Protein AF-A0A965PQX7-F1 (afdb_monomer)

Structure (mmCIF, N/CA/C/O backbone):
data_AF-A0A965PQX7-F1
#
_entry.id   AF-A0A965PQX7-F1
#
loop_
_atom_site.group_PDB
_atom_site.id
_atom_site.type_symbol
_atom_site.label_atom_id
_atom_site.label_alt_id
_atom_site.label_comp_id
_atom_site.label_asym_id
_atom_site.label_entity_id
_atom_site.label_seq_id
_atom_site.pdbx_PDB_ins_code
_atom_site.Cartn_x
_atom_site.Cartn_y
_atom_site.Cartn_z
_atom_site.occupancy
_atom_site.B_iso_or_equiv
_atom_site.auth_seq_id
_atom_site.auth_comp_id
_atom_site.auth_asym_id
_atom_site.auth_atom_id
_atom_site.pdbx_PDB_model_num
ATOM 1 N N . SER A 1 1 ? -6.092 8.955 26.867 1.00 45.69 1 SER A N 1
ATOM 2 C CA . SER A 1 1 ? -5.401 9.338 25.619 1.00 45.69 1 SER A CA 1
ATOM 3 C C . SER A 1 1 ? -5.451 8.138 24.697 1.00 45.69 1 SER A C 1
ATOM 5 O O . SER A 1 1 ? -5.112 7.058 25.148 1.00 45.69 1 SER A O 1
ATOM 7 N N . GLY A 1 2 ? -6.012 8.263 23.494 1.00 59.41 2 GLY A N 1
ATOM 8 C CA . GLY A 1 2 ? -6.229 7.097 22.629 1.00 59.41 2 GLY A CA 1
ATOM 9 C C . GLY A 1 2 ? -4.970 6.746 21.847 1.00 59.41 2 GLY A C 1
ATOM 10 O O . GLY A 1 2 ? -4.469 7.604 21.120 1.00 59.41 2 GLY A O 1
ATOM 11 N N . ASP A 1 3 ? -4.489 5.515 21.992 1.00 79.69 3 ASP A N 1
ATOM 12 C CA . ASP A 1 3 ? -3.404 4.985 21.171 1.00 79.69 3 ASP A CA 1
ATOM 13 C C . ASP A 1 3 ? -3.851 4.944 19.702 1.00 79.69 3 ASP A C 1
ATOM 15 O O . ASP A 1 3 ? -4.950 4.484 19.373 1.00 79.69 3 ASP A O 1
ATOM 19 N N . ASN A 1 4 ? -3.007 5.469 18.814 1.00 84.31 4 ASN A N 1
ATOM 20 C CA . ASN A 1 4 ? -3.232 5.442 17.373 1.00 84.31 4 ASN A CA 1
ATOM 21 C C . ASN A 1 4 ? -2.217 4.519 16.703 1.00 84.31 4 ASN A C 1
ATOM 23 O O . ASN A 1 4 ? -1.074 4.402 17.143 1.00 84.31 4 ASN A O 1
ATOM 27 N N . ILE A 1 5 ? -2.617 3.928 15.582 1.00 83.62 5 ILE A N 1
ATOM 28 C CA . ILE A 1 5 ? -1.736 3.150 14.717 1.00 83.62 5 ILE A CA 1
ATOM 29 C C . ILE A 1 5 ? -1.377 4.010 13.506 1.00 83.62 5 ILE A C 1
ATOM 31 O O . ILE A 1 5 ? -2.251 4.546 12.821 1.00 83.62 5 ILE A O 1
ATOM 35 N N . ASN A 1 6 ? -0.081 4.137 13.232 1.00 86.75 6 ASN A N 1
ATOM 36 C CA . ASN A 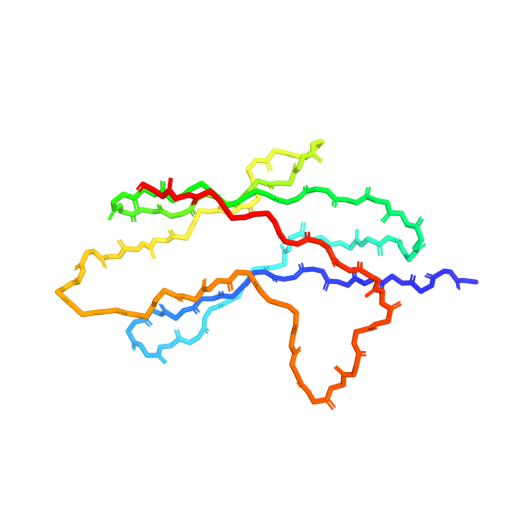1 6 ? 0.410 4.793 12.026 1.00 86.75 6 ASN A CA 1
ATOM 37 C C . ASN A 1 6 ? 0.473 3.786 10.882 1.00 86.75 6 ASN A C 1
ATOM 39 O O . ASN A 1 6 ? 1.134 2.755 10.981 1.00 86.75 6 ASN A O 1
ATOM 43 N N . ILE A 1 7 ? -0.200 4.108 9.783 1.00 86.12 7 ILE A N 1
ATOM 44 C CA . ILE A 1 7 ? -0.264 3.259 8.602 1.00 86.12 7 ILE A CA 1
ATOM 45 C C . ILE A 1 7 ? 0.737 3.772 7.577 1.00 86.12 7 ILE A C 1
ATOM 47 O O . ILE A 1 7 ? 0.697 4.935 7.163 1.00 86.12 7 ILE A O 1
ATOM 51 N N . HIS A 1 8 ? 1.630 2.882 7.158 1.00 86.94 8 HIS A N 1
ATOM 52 C CA . HIS A 1 8 ? 2.636 3.147 6.142 1.00 86.94 8 HIS A CA 1
ATOM 53 C C . HIS A 1 8 ? 2.495 2.146 4.999 1.00 86.94 8 HIS A C 1
ATOM 55 O O . HIS A 1 8 ? 2.297 0.957 5.228 1.00 86.94 8 HIS A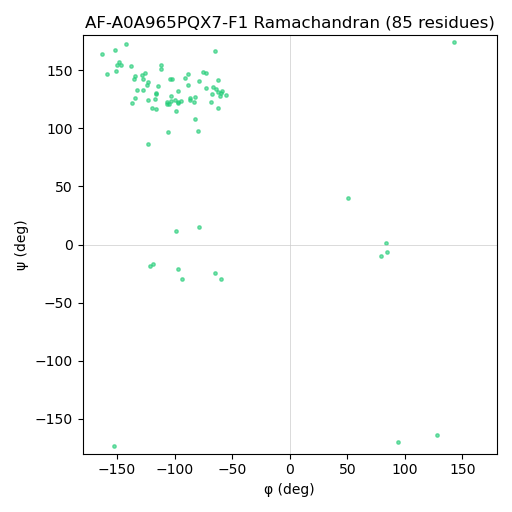 O 1
ATOM 61 N N . ALA A 1 9 ? 2.659 2.630 3.772 1.00 87.25 9 ALA A N 1
ATOM 62 C CA . ALA A 1 9 ? 3.005 1.789 2.636 1.00 87.25 9 ALA A CA 1
ATOM 63 C C . ALA A 1 9 ? 4.524 1.739 2.505 1.00 87.25 9 ALA A C 1
ATOM 65 O O . ALA A 1 9 ? 5.187 2.755 2.716 1.00 87.25 9 ALA A O 1
ATOM 66 N N . TYR A 1 10 ? 5.076 0.597 2.116 1.00 86.81 10 TYR A N 1
ATOM 67 C CA . TYR A 1 10 ? 6.476 0.500 1.721 1.00 86.81 10 TYR A CA 1
ATOM 68 C C . TYR A 1 10 ? 6.610 -0.376 0.482 1.00 86.81 10 TYR A C 1
ATOM 70 O O . TYR A 1 10 ? 5.766 -1.226 0.207 1.00 86.81 10 TYR A O 1
ATOM 78 N N . TRP A 1 11 ? 7.662 -0.123 -0.283 1.00 86.25 11 TRP A N 1
ATOM 79 C CA . TRP A 1 11 ? 7.989 -0.857 -1.497 1.00 86.25 11 TRP A CA 1
ATOM 80 C C . TRP A 1 11 ? 9.497 -0.826 -1.719 1.00 86.25 11 TRP A C 1
ATOM 82 O O . TRP A 1 11 ? 10.220 -0.060 -1.076 1.00 86.25 11 TRP A O 1
ATOM 92 N N . TYR A 1 12 ? 9.967 -1.667 -2.632 1.00 84.12 12 TYR A N 1
ATOM 93 C CA . TYR A 1 12 ? 11.364 -1.716 -3.032 1.00 84.12 12 TYR A CA 1
ATOM 94 C C . TYR A 1 12 ? 11.494 -1.279 -4.486 1.00 84.12 12 TYR A C 1
ATOM 96 O O . TYR A 1 12 ? 10.698 -1.682 -5.330 1.00 84.12 12 TYR A O 1
ATOM 104 N N . MET A 1 13 ? 12.498 -0.458 -4.768 1.00 84.94 13 MET A N 1
ATOM 105 C CA . MET A 1 13 ? 12.860 -0.024 -6.113 1.00 84.94 13 MET A CA 1
ATOM 106 C C . MET A 1 13 ? 14.376 -0.084 -6.220 1.00 84.94 13 MET A C 1
ATOM 108 O O . MET A 1 13 ? 15.066 0.493 -5.383 1.00 84.94 13 MET A O 1
ATOM 112 N N . ASP A 1 14 ? 14.877 -0.858 -7.182 1.00 85.19 14 ASP A N 1
ATOM 113 C CA . ASP A 1 14 ? 16.313 -1.065 -7.414 1.00 85.19 14 ASP A CA 1
ATOM 114 C C . ASP A 1 14 ? 17.093 -1.452 -6.142 1.00 85.19 14 ASP A C 1
ATOM 116 O O . ASP A 1 14 ? 18.195 -0.981 -5.874 1.00 85.19 14 ASP A O 1
ATOM 120 N N . GLY A 1 15 ? 16.484 -2.303 -5.307 1.00 83.31 15 GLY A N 1
ATOM 121 C CA . GLY A 1 15 ? 17.055 -2.765 -4.036 1.00 83.31 15 GLY A CA 1
ATOM 122 C C . GLY A 1 15 ? 16.928 -1.780 -2.867 1.00 83.31 15 GLY A C 1
ATOM 123 O O . GLY A 1 15 ? 17.142 -2.173 -1.720 1.00 83.31 15 GLY A O 1
ATOM 124 N N . ALA A 1 16 ? 16.515 -0.534 -3.106 1.00 89.31 16 ALA A N 1
ATOM 125 C CA . ALA A 1 16 ? 16.274 0.454 -2.062 1.00 89.31 16 ALA A CA 1
ATOM 126 C C . ALA A 1 16 ? 14.834 0.377 -1.531 1.00 89.31 16 ALA A C 1
ATOM 128 O O . ALA A 1 16 ? 13.874 0.258 -2.294 1.00 89.31 16 ALA A O 1
ATOM 129 N N . ARG A 1 17 ? 14.675 0.461 -0.203 1.00 89.44 17 ARG A N 1
ATOM 130 C CA . ARG A 1 17 ? 13.363 0.492 0.460 1.00 89.44 17 ARG A CA 1
ATOM 131 C C . ARG A 1 17 ? 12.837 1.921 0.534 1.00 89.44 17 ARG A C 1
ATOM 133 O O . ARG A 1 17 ? 13.467 2.782 1.143 1.00 89.44 17 ARG A O 1
ATOM 140 N N . TYR A 1 18 ? 11.629 2.127 0.034 1.00 90.00 18 TYR A N 1
ATOM 141 C CA . TYR A 1 18 ? 10.877 3.371 0.144 1.00 90.00 18 TYR A CA 1
ATOM 142 C C . TYR A 1 18 ? 9.663 3.170 1.039 1.00 90.00 18 TYR A C 1
ATOM 144 O O . TYR A 1 18 ? 9.157 2.058 1.181 1.00 90.00 18 TYR A O 1
ATOM 152 N N . SER A 1 19 ? 9.189 4.249 1.658 1.00 90.75 19 SER A N 1
ATOM 153 C CA . SER A 1 19 ? 7.950 4.211 2.426 1.00 90.75 19 SER A CA 1
ATOM 154 C C . SER A 1 19 ? 7.192 5.528 2.351 1.00 90.75 19 SER A C 1
ATOM 156 O O . SER A 1 19 ? 7.773 6.593 2.141 1.00 90.75 19 SER A O 1
ATOM 158 N N . LYS A 1 20 ? 5.876 5.450 2.539 1.00 90.31 20 LYS A N 1
ATOM 159 C CA . LYS A 1 20 ? 4.967 6.589 2.573 1.00 90.31 20 LYS A CA 1
ATOM 160 C C . LYS A 1 20 ? 4.022 6.446 3.753 1.00 90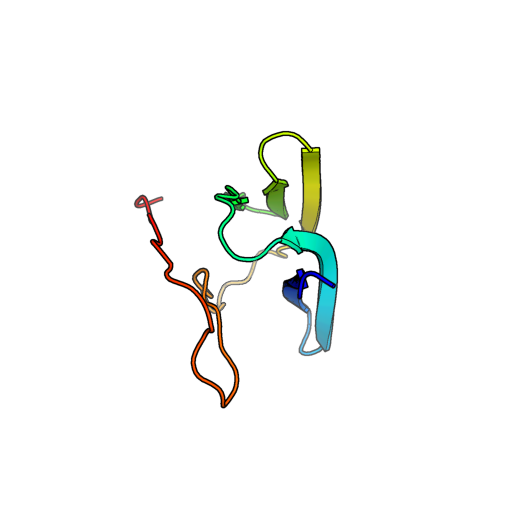.31 20 LYS A C 1
ATOM 162 O O . LYS A 1 20 ? 3.324 5.443 3.880 1.00 90.31 20 LYS A O 1
ATOM 167 N N . PHE A 1 21 ? 3.974 7.473 4.593 1.00 90.31 21 PHE A N 1
ATOM 168 C CA . PHE A 1 21 ? 2.937 7.597 5.610 1.00 90.31 21 PHE A CA 1
ATOM 169 C C . PHE A 1 21 ? 1.583 7.857 4.939 1.00 90.31 21 PHE A C 1
ATOM 171 O O . PHE A 1 21 ? 1.446 8.822 4.186 1.00 90.31 21 PHE A O 1
ATOM 178 N N . LEU A 1 22 ? 0.602 6.988 5.197 1.00 88.94 22 LEU A N 1
ATOM 179 C CA . LEU A 1 22 ? -0.762 7.089 4.663 1.00 88.94 22 LEU A CA 1
ATOM 180 C C . LEU A 1 22 ? -1.726 7.754 5.655 1.00 88.94 22 LEU A C 1
ATOM 182 O O . LEU A 1 22 ? -2.790 8.245 5.271 1.00 88.94 22 LEU A O 1
ATOM 186 N N . GLY A 1 23 ? -1.372 7.758 6.940 1.00 87.50 23 GLY A N 1
ATOM 187 C CA . GLY A 1 23 ? -2.135 8.418 7.989 1.00 87.50 23 GLY A CA 1
ATOM 188 C C . GLY A 1 23 ? -2.146 7.647 9.302 1.00 87.50 23 GLY A C 1
ATOM 189 O O . GLY A 1 23 ? -1.670 6.519 9.394 1.00 87.50 23 GLY A O 1
ATOM 190 N N . SER A 1 24 ? -2.735 8.277 10.313 1.00 88.56 24 SER A N 1
ATOM 191 C CA . SER A 1 24 ? -2.962 7.679 11.627 1.00 88.56 24 SER A CA 1
ATOM 192 C C . SER A 1 24 ? -4.427 7.258 11.767 1.00 88.56 24 SER A C 1
ATOM 194 O O . SER A 1 24 ? -5.323 7.947 11.252 1.00 88.56 24 SER A O 1
ATOM 196 N N . VAL A 1 25 ? -4.664 6.123 12.422 1.00 87.62 25 VAL A N 1
ATOM 197 C CA . VAL A 1 25 ? -5.996 5.562 12.684 1.00 87.62 25 VAL A CA 1
ATOM 198 C C . VAL A 1 25 ? -6.167 5.239 14.159 1.00 87.62 25 VAL A C 1
ATOM 200 O O . VAL A 1 25 ? -5.218 4.840 14.832 1.00 87.62 25 VAL A O 1
ATOM 203 N N . LYS A 1 26 ? -7.392 5.403 14.659 1.00 87.06 26 LYS A N 1
ATOM 204 C CA . LYS A 1 26 ? -7.735 5.046 16.035 1.00 87.06 26 LYS A CA 1
ATOM 205 C C . LYS A 1 26 ? -7.942 3.540 16.145 1.00 87.06 26 LYS A C 1
ATOM 207 O O . LYS A 1 26 ? -8.572 2.937 15.276 1.00 87.06 26 LYS A O 1
ATOM 212 N N . ILE A 1 27 ? -7.471 2.952 17.240 1.00 83.06 27 ILE A N 1
ATOM 213 C CA . ILE A 1 27 ? -7.779 1.558 17.574 1.00 83.06 27 ILE A CA 1
ATOM 214 C C . ILE A 1 27 ? -9.295 1.406 17.790 1.00 83.06 27 ILE A C 1
ATOM 216 O O . ILE A 1 27 ? -9.948 2.299 18.332 1.00 83.06 27 ILE A O 1
ATOM 220 N N . GLY A 1 28 ? -9.861 0.287 17.328 1.00 83.06 28 GLY A N 1
ATOM 221 C CA . GLY A 1 28 ? -11.298 -0.005 17.413 1.00 83.06 28 GLY A CA 1
ATOM 222 C C . GLY A 1 28 ? -12.149 0.610 16.296 1.00 83.06 28 GLY A C 1
ATOM 223 O O . GLY A 1 28 ? -13.362 0.418 16.281 1.00 83.06 28 GLY A O 1
ATOM 224 N N . MET A 1 29 ? -11.542 1.327 15.342 1.00 85.88 29 MET A N 1
ATOM 225 C CA . MET A 1 29 ? -12.240 1.858 14.169 1.00 85.88 29 MET A CA 1
ATOM 226 C C . MET A 1 29 ? -11.946 1.042 12.911 1.00 85.88 29 MET A C 1
ATOM 228 O O . MET A 1 29 ? -10.819 0.612 12.672 1.00 85.88 29 MET A O 1
ATOM 232 N N . ARG A 1 30 ? -12.966 0.872 12.063 1.00 87.50 30 ARG A N 1
ATOM 233 C CA . ARG A 1 30 ? -12.812 0.236 10.752 1.00 87.50 30 ARG A CA 1
ATOM 234 C C . ARG A 1 30 ? -12.306 1.251 9.732 1.00 87.50 30 ARG A C 1
ATOM 236 O O . ARG A 1 30 ? -12.932 2.284 9.513 1.00 87.50 30 ARG A O 1
ATOM 243 N N . HIS A 1 31 ? -11.217 0.904 9.057 1.00 88.94 31 HIS A N 1
ATOM 244 C CA . HIS A 1 31 ? -10.660 1.660 7.940 1.00 88.94 31 HIS A CA 1
ATOM 245 C C . HIS A 1 31 ? -10.472 0.734 6.737 1.00 88.94 31 HIS A C 1
ATOM 247 O O . HIS A 1 31 ? -10.127 -0.431 6.908 1.00 88.94 31 HIS A O 1
ATOM 253 N N . THR A 1 32 ? -10.724 1.244 5.529 1.00 91.06 32 THR A N 1
ATOM 254 C CA . THR A 1 32 ? -10.602 0.468 4.284 1.00 91.06 32 THR A CA 1
ATOM 255 C C . THR A 1 32 ? -9.510 1.060 3.405 1.00 91.06 32 THR A C 1
ATOM 257 O O . THR A 1 32 ? -9.501 2.265 3.135 1.00 91.06 32 THR A O 1
ATOM 260 N N . TYR A 1 33 ? -8.609 0.192 2.957 1.00 90.12 33 TYR A N 1
ATOM 261 C CA . TYR A 1 33 ? -7.477 0.506 2.097 1.00 90.12 33 TYR A CA 1
ATOM 262 C C . TYR A 1 33 ? -7.564 -0.368 0.853 1.00 90.12 33 TYR A C 1
ATOM 264 O O . TYR A 1 33 ? -7.858 -1.556 0.960 1.00 90.12 33 TYR A O 1
ATOM 272 N N . VAL A 1 34 ? -7.307 0.219 -0.310 1.00 89.69 34 VAL A N 1
ATOM 273 C CA . VAL A 1 34 ? -7.375 -0.474 -1.598 1.00 89.69 34 VAL A CA 1
ATOM 274 C C . VAL A 1 34 ? -6.064 -0.263 -2.339 1.00 89.69 34 VAL A C 1
ATOM 276 O O . VAL A 1 34 ? -5.572 0.863 -2.427 1.00 89.69 34 VAL A O 1
ATOM 279 N N . ILE A 1 35 ? -5.506 -1.346 -2.874 1.00 88.31 35 ILE A N 1
ATOM 280 C CA . ILE A 1 35 ? -4.391 -1.307 -3.819 1.00 88.31 35 ILE A CA 1
ATOM 281 C C . ILE A 1 35 ? -4.975 -1.611 -5.195 1.00 88.31 35 ILE A C 1
ATOM 283 O O . ILE A 1 35 ? -5.564 -2.6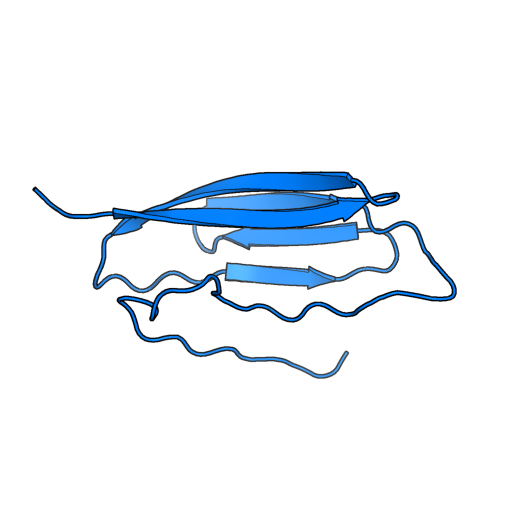67 -5.395 1.00 88.31 35 ILE A O 1
ATOM 287 N N . MET A 1 36 ? -4.820 -0.681 -6.130 1.00 88.81 36 MET A N 1
ATOM 288 C CA . MET A 1 36 ? -5.221 -0.835 -7.527 1.00 88.81 36 MET A CA 1
ATOM 289 C C . MET A 1 36 ? -3.958 -1.033 -8.368 1.00 88.81 36 MET A C 1
ATOM 291 O O . MET A 1 36 ? -3.274 -0.046 -8.675 1.00 88.81 36 MET A O 1
ATOM 295 N N . PRO A 1 37 ? -3.593 -2.284 -8.686 1.00 85.44 37 PRO A N 1
ATOM 296 C CA . PRO A 1 37 ? -2.438 -2.556 -9.518 1.00 85.44 37 PRO A CA 1
ATOM 297 C C . PRO A 1 37 ? -2.705 -2.187 -10.982 1.00 85.44 37 PRO A C 1
ATOM 299 O O . PRO A 1 37 ? -3.816 -2.303 -11.490 1.00 85.44 37 PRO A O 1
ATOM 302 N N . SER A 1 38 ? -1.654 -1.748 -11.665 1.00 86.00 38 SER A N 1
ATOM 303 C CA . SER A 1 38 ? -1.584 -1.554 -13.112 1.00 86.00 38 SER A CA 1
ATOM 304 C C . SER A 1 38 ? -0.195 -1.970 -13.598 1.00 86.00 38 SER A C 1
ATOM 306 O O . SER A 1 38 ? 0.702 -2.209 -12.786 1.00 86.00 38 SER A O 1
ATOM 308 N N . GLU A 1 39 ? 0.005 -2.015 -14.914 1.00 83.50 39 GLU A N 1
ATOM 309 C CA . GLU A 1 39 ? 1.271 -2.451 -15.520 1.00 83.50 39 GLU A CA 1
ATOM 310 C C . GLU A 1 39 ? 2.489 -1.610 -15.113 1.00 83.50 39 GLU A C 1
ATOM 312 O O . GLU A 1 39 ? 3.605 -2.120 -15.099 1.00 83.50 39 GLU A O 1
ATOM 317 N N . LYS A 1 40 ? 2.291 -0.319 -14.816 1.00 87.38 40 LYS A N 1
ATOM 318 C CA . LYS A 1 40 ? 3.389 0.631 -14.548 1.00 87.38 40 LYS A CA 1
ATOM 319 C C . LYS A 1 40 ? 3.348 1.240 -13.158 1.00 87.38 40 LYS A C 1
ATOM 321 O O . LYS A 1 40 ? 4.327 1.840 -12.716 1.00 87.38 40 LYS A O 1
ATOM 326 N N . THR A 1 41 ? 2.209 1.155 -12.482 1.00 90.50 41 THR A N 1
ATOM 327 C CA . THR A 1 41 ? 2.017 1.761 -11.167 1.00 90.50 41 THR A CA 1
ATOM 328 C C . THR A 1 41 ? 1.050 0.955 -10.320 1.00 90.50 41 THR A C 1
ATOM 330 O O . THR A 1 41 ? 0.199 0.225 -10.826 1.00 90.50 41 THR A O 1
ATOM 333 N N . HIS A 1 42 ? 1.141 1.107 -9.007 1.00 88.81 42 HIS A N 1
ATOM 334 C CA . HIS A 1 42 ? 0.111 0.673 -8.074 1.00 88.81 42 HIS A CA 1
ATOM 335 C C . HIS A 1 42 ? -0.428 1.901 -7.351 1.00 88.81 42 HIS A C 1
ATOM 337 O O . HIS A 1 42 ? 0.333 2.666 -6.758 1.00 88.81 42 HIS A O 1
ATOM 343 N N . ASN A 1 43 ? -1.741 2.104 -7.405 1.00 91.75 43 ASN A N 1
ATOM 344 C CA . ASN A 1 43 ? -2.394 3.212 -6.720 1.00 91.75 43 ASN A CA 1
ATOM 345 C C . ASN A 1 43 ? -2.953 2.730 -5.385 1.00 91.75 43 ASN A C 1
ATOM 347 O O . ASN A 1 43 ? -3.769 1.813 -5.339 1.00 91.75 43 ASN A O 1
ATOM 351 N N . LEU A 1 44 ? -2.526 3.366 -4.300 1.00 91.19 44 LEU A N 1
ATOM 352 C CA . LEU A 1 44 ? -3.028 3.117 -2.959 1.00 91.19 44 LEU A CA 1
ATOM 353 C C . LEU A 1 44 ? -4.090 4.158 -2.627 1.00 91.19 44 LEU A C 1
ATOM 355 O O . LEU A 1 44 ? -3.823 5.362 -2.606 1.00 91.19 44 LEU A O 1
ATOM 359 N N . HIS A 1 45 ? -5.290 3.684 -2.322 1.00 92.06 45 HIS A N 1
ATOM 360 C CA . HIS A 1 45 ? -6.451 4.498 -1.991 1.00 92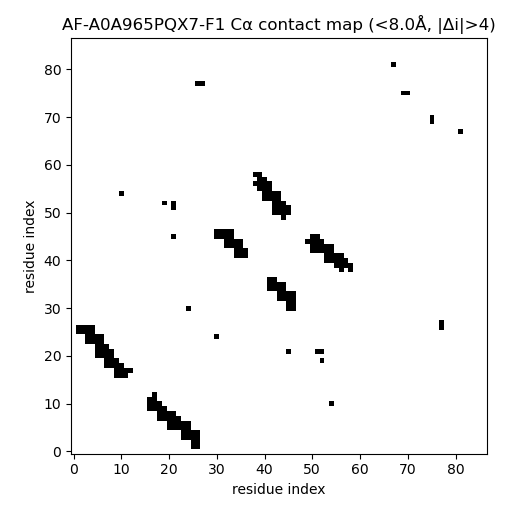.06 45 HIS A CA 1
ATOM 361 C C . HIS A 1 45 ? -6.873 4.225 -0.552 1.00 92.06 45 HIS A C 1
ATOM 363 O O . HIS A 1 45 ? -7.039 3.080 -0.137 1.00 92.06 45 HIS A O 1
ATOM 369 N N . VAL A 1 46 ? -7.063 5.298 0.213 1.00 91.38 46 VAL A N 1
ATOM 370 C CA . VAL A 1 46 ? -7.729 5.251 1.515 1.00 91.38 46 VAL A CA 1
ATOM 371 C C . VAL A 1 46 ? -9.175 5.696 1.323 1.00 91.38 46 VAL A C 1
ATOM 373 O O . VAL A 1 46 ? -9.435 6.850 0.961 1.00 91.38 46 VAL A O 1
ATOM 376 N N . ILE A 1 47 ? -10.128 4.791 1.546 1.00 91.25 47 ILE A N 1
ATOM 377 C CA . ILE A 1 47 ? -11.551 5.097 1.362 1.00 91.25 47 ILE A CA 1
ATOM 378 C C . ILE A 1 47 ? -11.948 6.251 2.292 1.00 91.25 47 ILE A C 1
ATOM 380 O O . ILE A 1 47 ? -11.617 6.259 3.477 1.00 91.25 47 ILE A O 1
ATOM 384 N N . GLY A 1 48 ? -12.611 7.264 1.727 1.00 88.19 48 GLY A N 1
ATOM 385 C CA . GLY A 1 48 ? -12.959 8.512 2.418 1.00 88.19 48 GLY A CA 1
ATOM 386 C C . GLY A 1 48 ? -11.864 9.590 2.435 1.00 88.19 48 GLY A C 1
ATOM 387 O O . GLY A 1 48 ? -12.141 10.703 2.868 1.00 88.19 48 GLY A O 1
ATOM 388 N N . ARG A 1 49 ? -10.641 9.305 1.955 1.00 85.31 49 ARG A N 1
ATOM 389 C CA . ARG A 1 49 ? -9.554 10.301 1.812 1.00 85.31 49 ARG A CA 1
ATOM 390 C C . ARG A 1 49 ? -9.022 10.455 0.382 1.00 85.31 49 ARG A C 1
ATOM 392 O O . ARG A 1 49 ? -8.405 11.471 0.091 1.00 85.31 49 ARG A O 1
ATOM 399 N N . GLY A 1 50 ? -9.267 9.486 -0.503 1.00 85.00 50 GLY A N 1
ATOM 400 C CA . GLY A 1 50 ? -8.785 9.528 -1.891 1.00 85.00 50 GLY A CA 1
ATOM 401 C C . GLY A 1 50 ? -7.449 8.806 -2.099 1.00 85.00 50 GLY A C 1
ATOM 402 O O . GLY A 1 50 ? -6.976 8.072 -1.223 1.00 85.00 50 GLY A O 1
ATOM 403 N N . ILE A 1 51 ? -6.854 8.982 -3.283 1.00 84.19 51 ILE A N 1
ATOM 404 C CA . ILE A 1 51 ? -5.553 8.388 -3.621 1.00 84.19 51 ILE A CA 1
ATOM 405 C C . ILE A 1 51 ? -4.498 8.952 -2.667 1.00 84.19 51 ILE A C 1
ATOM 407 O O . ILE A 1 51 ? -4.233 10.151 -2.649 1.00 84.19 51 ILE A O 1
ATOM 411 N N . ALA A 1 52 ? -3.898 8.073 -1.870 1.00 86.81 52 ALA A N 1
ATOM 412 C CA . ALA A 1 52 ? -2.900 8.434 -0.872 1.00 86.81 52 ALA A CA 1
ATOM 413 C C . ALA A 1 52 ? -1.469 8.316 -1.411 1.00 86.81 52 ALA A C 1
ATOM 415 O O . ALA A 1 52 ? -0.571 9.029 -0.957 1.00 86.81 52 ALA A O 1
ATOM 416 N N . CYS A 1 53 ? -1.234 7.403 -2.357 1.00 89.88 53 CYS A N 1
ATOM 417 C CA . CYS A 1 53 ? 0.078 7.184 -2.954 1.00 89.88 53 CYS A CA 1
ATOM 418 C C . CYS A 1 53 ? -0.042 6.488 -4.314 1.00 89.88 53 CYS A C 1
ATOM 420 O O . CYS A 1 53 ? -0.897 5.625 -4.497 1.00 89.88 53 CYS A O 1
ATOM 422 N N . THR A 1 54 ? 0.863 6.823 -5.230 1.00 91.56 54 THR A N 1
ATOM 423 C CA . THR A 1 54 ? 1.109 6.072 -6.463 1.00 91.56 54 THR A CA 1
ATOM 424 C C . THR A 1 54 ? 2.530 5.532 -6.394 1.00 91.56 54 THR A C 1
ATOM 426 O O . THR A 1 54 ? 3.489 6.301 -6.322 1.00 91.56 54 THR A O 1
ATOM 429 N N . VAL A 1 55 ? 2.660 4.211 -6.383 1.00 90.25 55 VAL A N 1
ATOM 430 C CA . VAL A 1 55 ? 3.940 3.504 -6.351 1.00 90.25 55 VAL A CA 1
ATOM 431 C C . VAL A 1 55 ? 4.329 3.165 -7.787 1.00 90.25 55 VAL A C 1
ATOM 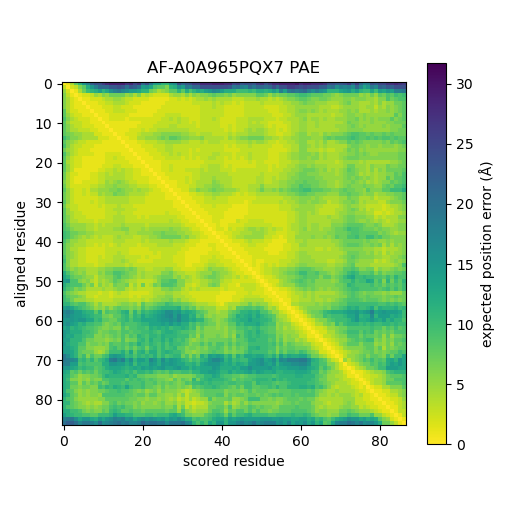433 O O . VAL A 1 55 ? 3.536 2.511 -8.468 1.00 90.25 55 VAL A O 1
ATOM 436 N N . PRO A 1 56 ? 5.503 3.588 -8.283 1.00 88.69 56 PRO A N 1
ATOM 437 C CA . PRO A 1 56 ? 5.955 3.179 -9.601 1.00 88.69 56 PRO A CA 1
ATOM 438 C C . PRO A 1 56 ? 6.379 1.712 -9.563 1.00 88.69 56 PRO A C 1
ATOM 440 O O . PRO A 1 56 ? 7.103 1.287 -8.663 1.00 88.69 56 PRO A O 1
ATOM 443 N N . VAL A 1 57 ? 5.938 0.957 -10.561 1.00 84.50 57 VAL A N 1
ATOM 444 C CA . VAL A 1 57 ? 6.260 -0.457 -10.747 1.00 84.50 57 VAL A CA 1
ATOM 445 C C . VAL A 1 57 ? 6.880 -0.587 -12.133 1.00 84.50 57 VAL A C 1
ATOM 447 O O . VAL A 1 57 ? 6.158 -0.779 -13.112 1.00 84.50 57 VAL A O 1
ATOM 450 N N . PRO A 1 58 ? 8.204 -0.389 -12.263 1.00 79.31 58 PRO A N 1
ATOM 451 C CA . PRO A 1 58 ? 8.868 -0.617 -13.535 1.00 79.31 58 PRO A CA 1
ATOM 452 C C . PRO A 1 58 ? 8.676 -2.086 -13.921 1.00 79.31 58 PRO A C 1
ATOM 454 O O . PRO A 1 58 ? 8.933 -2.988 -13.123 1.00 79.31 58 PRO A O 1
ATOM 457 N N . GLY A 1 59 ? 8.182 -2.321 -15.138 1.00 75.62 59 GLY A N 1
ATOM 458 C CA . GLY A 1 59 ? 7.984 -3.672 -15.646 1.00 75.62 59 GLY A CA 1
ATOM 459 C C . GLY A 1 59 ? 9.292 -4.460 -15.581 1.00 75.62 59 GLY A C 1
ATOM 460 O O . GLY A 1 59 ? 10.327 -3.999 -16.057 1.00 75.62 59 GLY A O 1
ATOM 461 N N . SER A 1 60 ? 9.242 -5.650 -14.989 1.00 75.38 60 SER A N 1
ATOM 462 C CA . SER A 1 60 ? 10.383 -6.553 -14.882 1.00 75.38 60 SER A CA 1
ATOM 463 C C . SER A 1 60 ? 9.956 -7.965 -15.250 1.00 75.38 60 SER A C 1
ATOM 465 O O . SER A 1 60 ? 8.844 -8.391 -14.941 1.00 75.38 60 SER A O 1
ATOM 467 N N . ARG A 1 61 ? 10.862 -8.719 -15.882 1.00 75.62 61 ARG A N 1
ATOM 468 C CA . ARG A 1 61 ? 10.658 -10.149 -16.164 1.00 75.62 61 ARG A CA 1
ATOM 469 C C . ARG A 1 61 ? 10.583 -10.981 -14.879 1.00 75.62 61 ARG A C 1
ATOM 471 O O . ARG A 1 61 ? 9.991 -12.055 -14.883 1.00 75.62 61 ARG A O 1
ATOM 478 N N . TYR A 1 62 ? 11.185 -10.482 -13.799 1.00 76.12 62 TYR A N 1
ATOM 479 C CA . TYR A 1 62 ? 11.219 -11.127 -12.492 1.00 76.12 62 TYR A CA 1
ATOM 480 C C . TYR A 1 62 ? 10.851 -10.122 -11.403 1.00 76.12 62 TYR A C 1
ATOM 482 O O . TYR A 1 62 ? 11.382 -9.011 -11.363 1.00 76.12 62 TYR A O 1
ATOM 490 N N . GLY A 1 63 ? 9.966 -10.517 -10.497 1.00 74.00 63 GLY A N 1
ATOM 491 C CA . GLY A 1 63 ? 9.540 -9.688 -9.380 1.00 74.00 63 GLY A CA 1
ATOM 492 C C . GLY A 1 63 ? 8.862 -10.521 -8.304 1.00 74.00 63 GLY A C 1
ATOM 493 O O . GLY A 1 63 ? 8.468 -11.663 -8.542 1.00 74.00 63 GLY A O 1
ATOM 494 N N . TYR A 1 64 ? 8.732 -9.938 -7.117 1.00 72.06 64 TYR A N 1
ATOM 495 C CA . TYR A 1 64 ? 8.006 -10.539 -6.006 1.00 72.06 64 TYR A CA 1
ATOM 496 C C . TYR A 1 64 ? 6.652 -9.852 -5.877 1.00 72.06 64 TYR A C 1
ATOM 498 O O . TYR A 1 64 ? 6.590 -8.634 -5.706 1.00 72.06 64 TYR A O 1
ATOM 506 N N . HIS A 1 65 ? 5.569 -10.627 -5.931 1.00 72.69 65 HIS A N 1
ATOM 507 C CA . HIS A 1 65 ? 4.254 -10.118 -5.565 1.00 72.69 65 HIS A CA 1
ATOM 508 C C . HIS A 1 65 ? 4.150 -10.121 -4.038 1.00 72.69 65 HIS A C 1
ATOM 510 O O . HIS A 1 65 ? 3.870 -11.150 -3.424 1.00 72.69 65 HIS A O 1
ATOM 516 N N . LEU A 1 66 ? 4.393 -8.968 -3.419 1.00 71.44 66 LEU A N 1
ATOM 517 C CA . LEU A 1 66 ? 4.147 -8.784 -1.993 1.00 71.44 66 LEU A CA 1
ATOM 518 C C . LEU A 1 66 ? 2.662 -8.478 -1.798 1.00 71.44 66 LEU A C 1
ATOM 520 O O . LEU A 1 66 ? 2.190 -7.405 -2.167 1.00 71.44 66 LEU A O 1
ATOM 524 N N . GLY A 1 67 ? 1.923 -9.441 -1.250 1.00 71.12 67 GLY A N 1
ATOM 525 C CA . GLY A 1 67 ? 0.547 -9.205 -0.828 1.00 71.12 67 GLY A CA 1
ATOM 526 C C . GLY A 1 67 ? 0.482 -8.198 0.329 1.00 71.12 67 GLY A C 1
ATOM 527 O O . GLY A 1 67 ? 1.503 -7.919 0.968 1.00 71.12 67 GLY A O 1
ATOM 528 N N . PRO A 1 68 ? -0.707 -7.661 0.643 1.00 72.56 68 PRO A N 1
ATOM 529 C CA . PRO A 1 68 ? -0.891 -6.878 1.854 1.00 72.56 68 PRO A CA 1
ATOM 530 C C . PRO A 1 68 ? -0.530 -7.744 3.062 1.00 72.56 68 PRO A C 1
ATOM 532 O O . PRO A 1 68 ? -0.995 -8.874 3.176 1.00 72.56 68 PRO A O 1
ATOM 535 N N . TYR A 1 69 ? 0.280 -7.224 3.976 1.00 73.06 69 TYR A N 1
ATOM 536 C CA . TYR A 1 69 ? 0.477 -7.846 5.277 1.00 73.06 69 TYR A CA 1
ATOM 537 C C . TYR A 1 69 ? 0.818 -6.783 6.314 1.00 73.06 69 TYR A C 1
ATOM 539 O O . TYR A 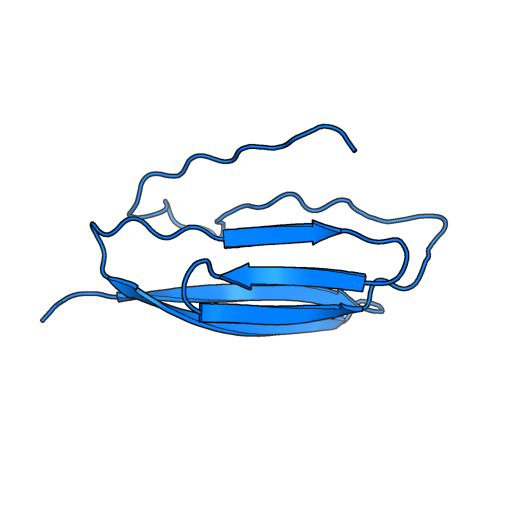1 69 ? 1.453 -5.774 6.001 1.00 73.06 69 TYR A O 1
ATOM 547 N N . PHE A 1 70 ? 0.417 -7.019 7.561 1.00 68.88 70 PHE A N 1
ATOM 548 C CA . PHE A 1 70 ? 1.041 -6.355 8.700 1.00 68.88 70 PHE A CA 1
ATOM 549 C C . PHE A 1 70 ? 2.074 -7.321 9.263 1.00 68.88 70 PHE A C 1
ATOM 551 O O . PHE A 1 70 ? 1.802 -8.509 9.417 1.00 68.88 70 PHE A O 1
ATOM 558 N N . GLY A 1 71 ? 3.278 -6.825 9.515 1.00 63.59 71 GLY A N 1
ATOM 559 C CA . GLY A 1 71 ? 4.391 -7.659 9.940 1.00 63.59 71 GLY A CA 1
ATOM 560 C C . GLY A 1 71 ? 5.408 -6.894 10.766 1.00 63.59 71 GLY A C 1
ATOM 561 O O . GLY A 1 71 ? 5.210 -5.736 11.129 1.00 63.59 71 GLY A O 1
ATOM 562 N N . GLY A 1 72 ? 6.504 -7.583 11.055 1.00 64.94 72 GLY A N 1
ATOM 563 C CA . GLY A 1 72 ? 7.474 -7.232 12.080 1.00 64.94 72 GLY A CA 1
ATOM 564 C C . GLY A 1 72 ? 7.697 -8.445 12.981 1.00 64.94 72 GLY A C 1
ATOM 565 O O . GLY A 1 72 ? 7.331 -9.564 12.632 1.00 64.94 72 GLY A O 1
ATOM 566 N N . ASN A 1 73 ? 8.287 -8.226 14.147 1.00 74.38 73 ASN A N 1
ATOM 567 C CA . ASN A 1 73 ? 8.526 -9.255 15.161 1.00 74.38 73 ASN A CA 1
ATOM 568 C C . ASN A 1 73 ? 7.477 -9.245 16.290 1.00 74.38 73 ASN A C 1
ATOM 570 O O . ASN A 1 73 ? 7.693 -9.874 17.322 1.00 74.38 73 ASN A O 1
ATOM 574 N N . GLN A 1 74 ? 6.374 -8.510 16.122 1.00 69.31 74 GLN A N 1
ATOM 575 C CA . GLN A 1 74 ? 5.322 -8.363 17.128 1.00 69.31 74 GLN A CA 1
ATOM 576 C C . GLN A 1 74 ? 3.955 -8.734 16.556 1.00 69.31 74 GLN A C 1
ATOM 578 O O . GLN A 1 74 ? 3.682 -8.518 15.375 1.00 69.31 74 GLN A O 1
ATOM 583 N N . ILE A 1 75 ? 3.100 -9.281 17.420 1.00 79.25 75 ILE A N 1
ATOM 584 C CA . ILE A 1 75 ? 1.708 -9.602 17.098 1.00 79.25 75 ILE A CA 1
ATOM 585 C C . ILE A 1 75 ? 0.947 -8.297 16.847 1.00 79.25 75 ILE A C 1
ATOM 587 O O . ILE A 1 75 ? 1.097 -7.328 17.594 1.00 79.25 75 ILE A O 1
ATOM 591 N N . ALA A 1 76 ? 0.128 -8.266 15.795 1.00 76.12 76 ALA A N 1
ATOM 592 C CA . ALA A 1 76 ? -0.698 -7.104 15.498 1.00 76.12 76 ALA A CA 1
ATOM 593 C C . ALA A 1 76 ? -1.731 -6.877 16.624 1.00 76.12 76 ALA A C 1
ATOM 595 O O . ALA A 1 76 ? -2.412 -7.821 17.019 1.00 76.12 76 ALA A O 1
ATOM 596 N N . PRO A 1 77 ? -1.911 -5.640 17.121 1.00 77.12 77 PRO A N 1
ATOM 597 C CA . PRO A 1 77 ? -2.857 -5.339 18.203 1.00 77.12 77 PRO A CA 1
ATOM 598 C C . PRO A 1 77 ? -4.320 -5.242 17.726 1.00 77.12 77 PRO A C 1
ATOM 600 O O . PRO A 1 77 ? -5.157 -4.659 18.411 1.00 77.12 77 PRO A O 1
ATOM 603 N N . HIS A 1 78 ? -4.625 -5.716 16.517 1.0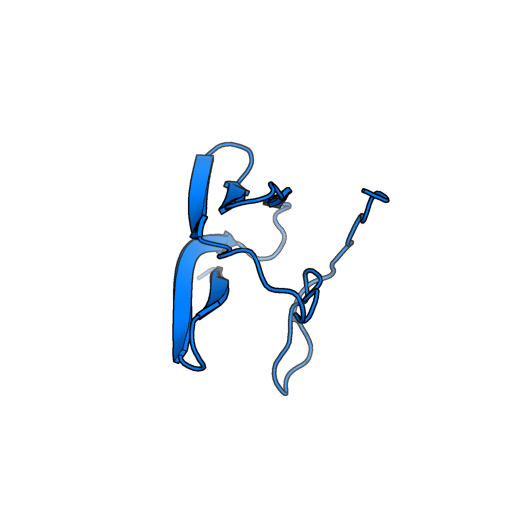0 74.81 78 HIS A N 1
ATOM 604 C CA . HIS A 1 78 ? -5.926 -5.578 15.869 1.00 74.81 78 HIS A CA 1
ATOM 605 C C . HIS A 1 78 ? -6.199 -6.759 14.939 1.00 74.81 78 HIS A C 1
ATOM 607 O O . HIS A 1 78 ? -5.270 -7.349 14.385 1.00 74.81 78 HIS A O 1
ATOM 613 N N . ASP A 1 79 ? -7.480 -7.040 14.719 1.00 79.31 79 ASP A N 1
ATOM 614 C CA . ASP A 1 79 ? -7.915 -8.009 13.721 1.00 79.31 79 ASP A CA 1
ATOM 615 C C . ASP A 1 79 ? -7.796 -7.439 12.309 1.00 79.31 79 ASP A C 1
ATOM 617 O O . ASP A 1 79 ? -8.005 -6.245 12.065 1.00 79.31 79 ASP A O 1
ATOM 621 N N . MET A 1 80 ? -7.517 -8.321 11.353 1.00 77.62 80 MET A N 1
ATOM 622 C CA . MET A 1 80 ? -7.428 -7.969 9.946 1.00 77.62 80 MET A CA 1
ATOM 623 C C . MET A 1 80 ? -8.158 -8.983 9.087 1.00 77.62 80 MET A C 1
ATOM 625 O O . MET A 1 80 ? -8.091 -10.190 9.309 1.00 77.62 80 MET A O 1
ATOM 629 N N . THR A 1 81 ? -8.804 -8.475 8.045 1.00 82.12 81 THR A N 1
ATOM 630 C CA . THR A 1 81 ? -9.315 -9.295 6.956 1.00 82.12 81 THR A CA 1
ATOM 631 C C . THR A 1 81 ? -8.722 -8.793 5.654 1.00 82.12 81 THR A C 1
ATOM 633 O O . THR A 1 81 ? -8.834 -7.610 5.334 1.00 82.12 81 THR A O 1
ATOM 636 N N . ILE A 1 82 ? -8.072 -9.693 4.923 1.00 81.25 82 ILE A N 1
ATOM 637 C CA . ILE A 1 82 ? -7.502 -9.409 3.610 1.00 81.25 82 ILE A CA 1
ATOM 638 C C . ILE A 1 82 ? -8.396 -10.084 2.578 1.00 81.25 82 ILE A C 1
ATOM 640 O O . ILE A 1 82 ? -8.593 -11.297 2.628 1.00 81.25 82 ILE A O 1
ATOM 644 N N . TYR A 1 83 ? -8.916 -9.291 1.648 1.00 82.81 83 TYR A N 1
ATOM 645 C CA . TYR A 1 83 ? -9.652 -9.778 0.488 1.00 82.81 83 TYR A CA 1
ATOM 646 C C . TYR A 1 83 ? -8.753 -9.613 -0.734 1.00 82.81 83 TYR A C 1
ATOM 648 O O . TYR A 1 83 ? -8.290 -8.508 -1.012 1.00 82.81 83 TYR A O 1
ATOM 656 N N . MET A 1 84 ? -8.469 -10.720 -1.418 1.00 77.94 84 MET A N 1
ATOM 657 C CA . MET A 1 84 ? -7.665 -10.745 -2.637 1.00 77.94 84 MET A CA 1
ATOM 658 C C . MET A 1 84 ? -8.529 -11.304 -3.759 1.00 77.94 84 MET A C 1
ATOM 660 O O . MET A 1 84 ? -8.933 -12.466 -3.696 1.00 77.94 84 MET A O 1
ATOM 664 N N . ASP A 1 85 ? -8.769 -10.496 -4.784 1.00 78.00 85 ASP A N 1
ATOM 665 C CA . ASP A 1 85 ? -9.357 -10.973 -6.030 1.00 78.00 85 ASP A CA 1
ATOM 666 C C . ASP A 1 85 ? -8.244 -11.452 -6.968 1.00 78.00 85 ASP A C 1
ATOM 668 O O . ASP A 1 85 ? -7.124 -10.929 -6.951 1.00 78.00 85 ASP A O 1
ATOM 672 N N . LYS A 1 86 ? -8.531 -12.474 -7.781 1.00 68.69 86 LYS A N 1
ATOM 673 C CA . LYS A 1 86 ? -7.613 -12.856 -8.860 1.00 68.69 86 LYS A CA 1
ATOM 674 C C . LYS A 1 86 ? -7.604 -11.740 -9.904 1.00 68.69 86 LYS A C 1
ATOM 676 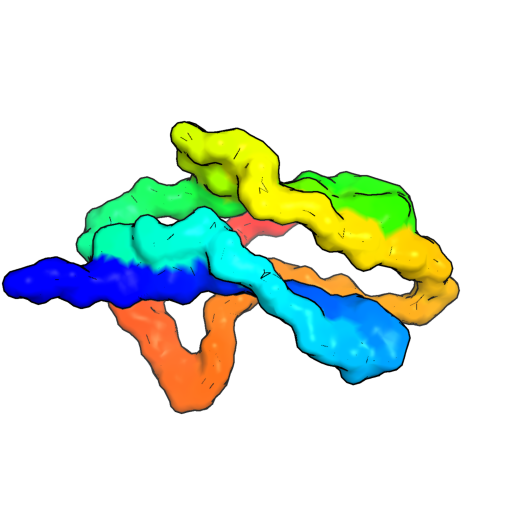O O . LYS A 1 86 ? -8.673 -11.311 -10.333 1.00 68.69 86 LYS A O 1
ATOM 681 N N . LEU A 1 87 ? -6.399 -11.302 -10.271 1.00 57.12 87 LEU A N 1
ATOM 682 C CA . LEU A 1 87 ? -6.164 -10.440 -11.431 1.00 57.12 87 LEU A CA 1
ATOM 683 C C . LEU A 1 87 ? -6.513 -11.169 -12.730 1.00 57.12 87 LEU A C 1
ATOM 685 O O . LEU A 1 87 ? -6.241 -12.393 -12.796 1.00 57.12 87 LEU A O 1
#

Solvent-accessible surface area (backbone atoms only — not comparable to full-atom values): 6137 Å² total; per-residue (Å²): 136,84,69,63,49,76,42,66,51,70,52,74,57,98,88,43,80,49,72,44,81,71,48,75,43,57,72,95,61,92,81,57,75,45,78,48,78,56,81,56,33,34,38,32,31,36,71,97,74,45,79,67,46,75,45,80,36,80,81,63,100,70,84,81,88,79,71,94,78,89,78,79,97,63,83,73,97,65,90,84,85,87,87,81,78,87,130

Foldseek 3Di:
DFDKDWDKDWDDDPNDIDIDTQDIGTPPDDWDWDWDDDQFWIFIATPPPGTRDIGGDPHDPDDDDDADDDDDPDDDPDDDDDDDDDD

Sequence (87 aa):
SGDNINIHAYWYMDGARYSKFLGSVKIGMRHTYVIMPSEKTHNLHVIGRGIACTVPVPGSRYGYHLGPYFGGNQIAPHDMTIYMDKL

Radius of gyration: 14.21 Å; Cα contacts (8 Å, |Δi|>4): 105; chains: 1; bounding box: 30×23×42 Å

Nearest PDB structures (foldseek):
  4s36-assembly1_A  TM=2.362E-01  e=2.844E+00  Pseudomonas aeruginosa
  4s37-assembly3_G  TM=2.355E-01  e=3.571E+00  Pseudomonas aeruginosa

Secondary structure (DSSP, 8-state):
---EEEEEEEEEETTEEEEEEEEEEETT----EEEEE-SSEEEEEETTTEEEEEEE----SS---------SSS--SS---------

Mean predicted aligned error: 6.13 Å

pLDDT: mean 82.1, std 8.81, range [45.69, 92.06]